Protein AF-A0A7Y3IUH2-F1 (afdb_monomer)

Radius of gyration: 17.89 Å; Cα contacts (8 Å, |Δi|>4): 57; chains: 1; bounding box: 50×30×58 Å

Secondary structure (DSSP, 8-state):
--------GGGSS--EETTEEHHHHHHHHHHHHHHHTT-HHHHHHHHHHHHHHHHHHHTTT--SHHHHHHHHHS-GGGTS-----TTS------

Structure (mmCIF, N/CA/C/O backbone):
data_AF-A0A7Y3IUH2-F1
#
_entry.id   AF-A0A7Y3IUH2-F1
#
loop_
_atom_site.group_PDB
_atom_site.id
_atom_site.type_symbol
_atom_site.label_atom_id
_atom_site.label_alt_id
_atom_site.label_comp_id
_atom_site.label_asym_id
_atom_site.label_entity_id
_atom_site.label_seq_id
_atom_site.pdbx_PDB_ins_code
_atom_site.Cartn_x
_atom_site.Cartn_y
_atom_site.Cartn_z
_atom_site.occupancy
_atom_site.B_iso_or_equiv
_atom_site.auth_seq_id
_atom_site.auth_comp_id
_atom_site.auth_asym_id
_atom_site.auth_atom_id
_atom_site.pdbx_PDB_model_num
ATOM 1 N N . MET A 1 1 ? -37.614 -8.135 10.793 1.00 40.09 1 MET A N 1
ATOM 2 C CA . MET A 1 1 ? -36.253 -8.669 10.610 1.00 40.09 1 MET A CA 1
ATOM 3 C C . MET A 1 1 ? -35.290 -7.573 11.040 1.00 40.09 1 MET A C 1
ATOM 5 O O . MET A 1 1 ? -34.903 -6.758 10.218 1.00 40.09 1 MET A O 1
ATOM 9 N N . ASP A 1 2 ? -35.008 -7.470 12.342 1.00 36.59 2 ASP A N 1
ATOM 10 C CA . ASP A 1 2 ? -33.976 -6.557 12.856 1.00 36.59 2 ASP A CA 1
ATOM 11 C C . ASP A 1 2 ? -32.606 -7.167 12.554 1.00 36.59 2 ASP A C 1
ATOM 13 O O . ASP A 1 2 ? -31.968 -7.803 13.400 1.00 36.59 2 ASP A O 1
ATOM 17 N N . GLU A 1 3 ? -32.169 -7.028 11.306 1.00 46.22 3 GLU A N 1
ATOM 18 C CA . GLU A 1 3 ? -30.801 -7.337 10.916 1.00 46.22 3 GLU A CA 1
ATOM 19 C C . GLU A 1 3 ? -29.901 -6.251 11.499 1.00 46.22 3 GLU A C 1
ATOM 21 O O . GLU A 1 3 ? -29.587 -5.243 10.869 1.00 46.22 3 GLU A O 1
ATOM 26 N N . ARG A 1 4 ? -29.513 -6.439 12.764 1.00 50.03 4 ARG A N 1
ATOM 27 C CA . ARG A 1 4 ? -28.449 -5.671 13.411 1.00 50.03 4 ARG A CA 1
ATOM 28 C C . ARG A 1 4 ? -27.144 -5.942 12.660 1.00 50.03 4 ARG A C 1
ATOM 30 O O . ARG A 1 4 ? -26.346 -6.778 13.080 1.00 50.03 4 ARG A O 1
ATOM 37 N N . PHE A 1 5 ? -26.939 -5.242 11.545 1.00 55.44 5 PHE A N 1
ATOM 38 C CA . PHE A 1 5 ? -25.687 -5.220 10.798 1.00 55.44 5 PHE A CA 1
ATOM 39 C C . PHE A 1 5 ? -24.608 -4.625 11.703 1.00 55.44 5 PHE A C 1
ATOM 41 O O . PHE A 1 5 ? -24.431 -3.412 11.822 1.00 55.44 5 PHE A O 1
ATOM 48 N N . ARG A 1 6 ? -23.910 -5.503 12.423 1.00 59.56 6 ARG A N 1
ATOM 49 C CA . ARG A 1 6 ? -22.801 -5.132 13.294 1.00 59.56 6 ARG A CA 1
ATOM 50 C C . ARG A 1 6 ? -21.584 -4.892 12.409 1.00 59.56 6 ARG A C 1
ATOM 52 O O . ARG A 1 6 ? -20.816 -5.814 12.157 1.00 59.56 6 ARG A O 1
ATOM 59 N N . ILE A 1 7 ? -21.430 -3.660 11.926 1.00 62.53 7 ILE A N 1
ATOM 60 C CA . ILE A 1 7 ? -20.236 -3.253 11.180 1.00 62.53 7 ILE A CA 1
ATOM 61 C C . ILE A 1 7 ? -19.018 -3.460 12.102 1.00 62.53 7 ILE A C 1
ATOM 63 O O . ILE A 1 7 ? -18.987 -2.905 13.210 1.00 62.53 7 ILE A O 1
ATOM 67 N N . PRO A 1 8 ? -18.038 -4.296 11.715 1.00 60.31 8 PRO A N 1
ATOM 68 C CA . PRO A 1 8 ? -16.886 -4.584 12.555 1.00 60.31 8 PRO A CA 1
ATOM 69 C C . PRO A 1 8 ? -16.027 -3.323 12.718 1.00 60.31 8 PRO A C 1
ATOM 71 O O . PRO A 1 8 ? -15.578 -2.730 11.744 1.00 60.31 8 PRO A O 1
ATOM 74 N N . ARG A 1 9 ? -15.752 -2.921 13.968 1.00 58.25 9 ARG A N 1
ATOM 75 C CA . ARG A 1 9 ? -14.918 -1.738 14.292 1.00 58.25 9 ARG A CA 1
ATOM 76 C C . ARG A 1 9 ? -13.464 -1.856 13.816 1.00 58.25 9 ARG A C 1
ATOM 78 O O . ARG A 1 9 ? -12.737 -0.871 13.814 1.00 58.25 9 ARG A O 1
ATOM 85 N N . THR A 1 10 ? -13.034 -3.056 13.435 1.00 61.16 10 THR A N 1
ATOM 86 C CA . THR A 1 10 ? -11.734 -3.324 12.811 1.00 61.16 10 THR A CA 1
ATOM 87 C C . THR A 1 10 ? -11.651 -2.819 11.369 1.00 61.16 10 THR A C 1
ATOM 89 O O . THR A 1 10 ? -10.545 -2.724 10.853 1.00 61.16 10 THR A O 1
ATOM 92 N N . LEU A 1 11 ? -12.776 -2.445 10.745 1.00 58.88 11 LEU A N 1
ATOM 93 C CA . LEU A 1 11 ? -12.816 -1.842 9.408 1.00 58.88 11 LEU A CA 1
ATOM 94 C C . LEU A 1 11 ? -12.157 -0.451 9.370 1.00 58.88 11 LEU A C 1
ATOM 96 O O . LEU A 1 11 ? -11.470 -0.118 8.409 1.00 58.88 11 LEU A O 1
ATOM 100 N N . ASP A 1 12 ? -12.330 0.335 10.435 1.00 58.12 12 ASP A N 1
ATOM 101 C CA . ASP A 1 12 ? -11.744 1.677 10.564 1.00 58.12 12 ASP A CA 1
ATOM 102 C C . ASP A 1 12 ? -10.314 1.646 11.128 1.00 58.12 12 ASP A C 1
ATOM 104 O O . ASP A 1 12 ? -9.604 2.657 11.123 1.00 58.12 12 ASP A O 1
ATOM 108 N N . ALA A 1 13 ? -9.877 0.490 11.637 1.00 59.44 13 ALA A N 1
ATOM 109 C CA . ALA A 1 13 ? -8.531 0.314 12.155 1.00 59.44 13 ALA A CA 1
ATOM 110 C C . ALA A 1 13 ? -7.565 0.084 10.979 1.00 59.44 13 ALA A C 1
ATOM 112 O O . ALA A 1 13 ? -7.751 -0.864 10.215 1.00 59.44 13 ALA A O 1
ATOM 113 N N . PRO A 1 14 ? -6.516 0.911 10.812 1.00 60.69 14 PRO A N 1
ATOM 114 C CA . PRO A 1 14 ? -5.546 0.699 9.748 1.00 60.69 14 PRO A CA 1
ATOM 115 C C . PRO A 1 14 ? -4.819 -0.627 9.989 1.00 60.69 14 PRO A C 1
ATOM 117 O O . PRO A 1 14 ? -4.032 -0.754 10.927 1.00 60.69 14 PRO A O 1
ATOM 120 N N . TYR A 1 15 ? -5.094 -1.625 9.148 1.00 65.19 15 TYR A N 1
ATOM 121 C CA . TYR A 1 15 ? -4.377 -2.893 9.193 1.00 65.19 15 TYR A CA 1
ATOM 122 C C . TYR A 1 15 ? -2.924 -2.640 8.781 1.00 65.19 15 TYR A C 1
ATOM 124 O O . TYR A 1 15 ? -2.653 -2.178 7.670 1.00 65.19 15 TYR A O 1
ATOM 132 N N . LEU A 1 16 ? -1.990 -2.880 9.698 1.00 66.94 16 LEU A N 1
ATOM 133 C CA . LEU A 1 16 ? -0.562 -2.715 9.458 1.00 66.94 16 LEU A CA 1
ATOM 134 C C . LEU A 1 16 ? -0.010 -4.026 8.889 1.00 66.94 16 LEU A C 1
ATOM 136 O O . LEU A 1 16 ? -0.030 -5.053 9.564 1.00 66.94 16 LEU A O 1
ATOM 140 N N . PHE A 1 17 ? 0.505 -3.993 7.665 1.00 62.50 17 PHE A N 1
ATOM 141 C CA . PHE A 1 17 ? 1.240 -5.099 7.063 1.00 62.50 17 PHE A CA 1
ATOM 142 C C . PHE A 1 17 ? 2.729 -4.746 7.056 1.00 62.50 17 PHE A C 1
ATOM 144 O O . PHE A 1 17 ? 3.136 -3.804 6.379 1.00 62.50 17 PHE A O 1
ATOM 151 N N . LEU A 1 18 ? 3.544 -5.466 7.836 1.00 59.66 18 LEU A N 1
ATOM 152 C CA . LEU A 1 18 ? 4.995 -5.227 7.944 1.00 59.66 18 LEU A CA 1
ATOM 153 C C . LEU A 1 18 ? 5.350 -3.745 8.201 1.00 59.66 18 LEU A C 1
ATOM 155 O O . LEU A 1 18 ? 6.172 -3.164 7.501 1.00 59.66 18 LEU A O 1
ATOM 159 N N . PHE A 1 19 ? 4.719 -3.122 9.202 1.00 69.38 19 PHE A N 1
ATOM 160 C CA . PHE A 1 19 ? 4.935 -1.717 9.605 1.00 69.38 19 PHE A CA 1
ATOM 161 C C . PHE A 1 19 ? 4.409 -0.636 8.648 1.00 69.38 19 PHE A C 1
ATOM 163 O O . PHE A 1 19 ? 4.446 0.545 8.993 1.00 69.38 19 PHE A O 1
ATOM 170 N N . VAL A 1 20 ? 3.857 -1.015 7.495 1.00 67.62 20 VAL A N 1
ATOM 171 C CA . VAL A 1 20 ? 3.207 -0.100 6.550 1.00 67.62 20 VAL A CA 1
ATOM 172 C C . VAL A 1 20 ? 1.704 -0.356 6.567 1.00 67.62 20 VAL A C 1
ATOM 174 O O . VAL A 1 20 ? 1.251 -1.485 6.730 1.00 67.62 20 VAL A O 1
ATOM 177 N N . GLU A 1 21 ? 0.891 0.685 6.414 1.00 75.25 21 GLU A N 1
ATOM 178 C CA . GLU A 1 21 ? -0.549 0.494 6.233 1.00 75.25 21 GLU A CA 1
ATOM 179 C C . GLU A 1 21 ? -0.796 -0.391 5.000 1.00 75.25 21 GLU A C 1
ATOM 181 O O . GLU A 1 21 ? -0.326 -0.078 3.904 1.00 75.25 21 GLU A O 1
ATOM 186 N N . ALA A 1 22 ? -1.542 -1.484 5.165 1.00 76.44 22 ALA A N 1
ATOM 187 C CA . ALA A 1 22 ? -1.790 -2.468 4.109 1.00 76.44 22 ALA A CA 1
ATOM 188 C C . ALA A 1 22 ? -2.431 -1.845 2.858 1.00 76.44 22 ALA A C 1
ATOM 190 O O . ALA A 1 22 ? -2.160 -2.253 1.737 1.00 76.44 22 ALA A O 1
ATOM 191 N N . ASP A 1 23 ? -3.218 -0.795 3.065 1.00 76.81 23 ASP A N 1
ATOM 192 C CA . ASP A 1 23 ? -3.806 0.067 2.043 1.00 76.81 23 ASP A CA 1
ATOM 193 C C . ASP A 1 23 ? -2.728 0.713 1.143 1.00 76.81 23 ASP A C 1
ATOM 195 O O . ASP A 1 23 ? -2.735 0.584 -0.079 1.00 76.81 23 ASP A O 1
ATOM 199 N N . THR A 1 24 ? -1.707 1.306 1.760 1.00 80.69 24 THR A N 1
ATOM 200 C CA . THR A 1 24 ? -0.564 1.920 1.073 1.00 80.69 24 THR A CA 1
ATOM 201 C C . THR A 1 24 ? 0.296 0.872 0.358 1.00 80.69 24 THR A C 1
ATOM 203 O O . THR A 1 24 ? 0.751 1.102 -0.764 1.00 80.69 24 THR A O 1
ATOM 206 N N . ALA A 1 25 ? 0.490 -0.297 0.977 1.00 83.25 25 ALA A N 1
ATOM 207 C CA . ALA A 1 25 ? 1.218 -1.412 0.372 1.00 83.25 25 ALA A CA 1
ATOM 208 C C . ALA A 1 25 ? 0.480 -1.994 -0.848 1.00 83.25 25 ALA A C 1
ATOM 210 O O . ALA A 1 25 ? 1.112 -2.294 -1.860 1.00 83.25 25 ALA A O 1
ATOM 211 N N . ALA A 1 26 ? -0.851 -2.100 -0.787 1.00 83.50 26 ALA A N 1
ATOM 212 C CA . ALA A 1 26 ? -1.678 -2.569 -1.895 1.00 83.50 26 ALA A CA 1
ATOM 213 C C . ALA A 1 26 ? -1.602 -1.621 -3.101 1.00 83.50 26 ALA A C 1
ATOM 215 O O . ALA A 1 26 ? -1.433 -2.084 -4.229 1.00 83.50 26 ALA A O 1
ATOM 216 N N . VAL A 1 27 ? -1.644 -0.303 -2.869 1.00 86.38 27 VAL A N 1
ATOM 217 C CA . VAL A 1 27 ? -1.452 0.701 -3.931 1.00 86.38 27 VAL A CA 1
ATOM 218 C C . VAL A 1 27 ? -0.066 0.568 -4.561 1.00 86.38 27 VAL A C 1
ATOM 220 O O . VAL A 1 27 ? 0.044 0.542 -5.787 1.00 86.38 27 VAL A O 1
ATOM 223 N N . PHE A 1 28 ? 0.987 0.436 -3.744 1.00 88.38 28 PHE A N 1
ATOM 224 C CA . PHE A 1 28 ? 2.346 0.239 -4.254 1.00 88.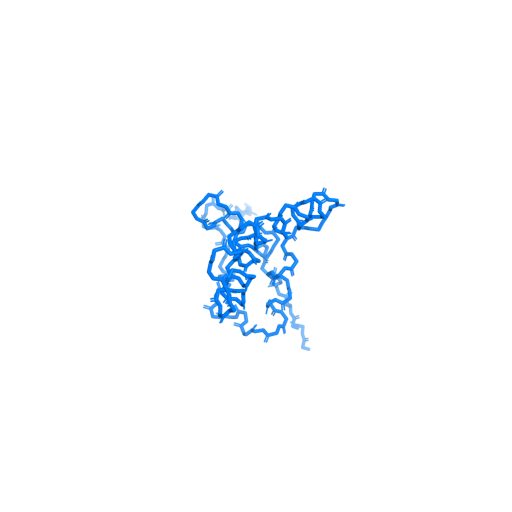38 28 PHE A CA 1
ATOM 225 C C . PHE A 1 28 ? 2.441 -1.010 -5.133 1.00 88.38 28 PHE A C 1
ATOM 227 O O . PHE A 1 28 ? 2.901 -0.927 -6.268 1.00 88.38 28 PHE A O 1
ATOM 234 N N . MET A 1 29 ? 1.977 -2.154 -4.622 1.00 88.25 29 MET A N 1
ATOM 235 C CA . MET A 1 29 ? 2.043 -3.440 -5.316 1.00 88.25 29 MET A CA 1
ATOM 236 C C . MET A 1 29 ? 1.222 -3.436 -6.604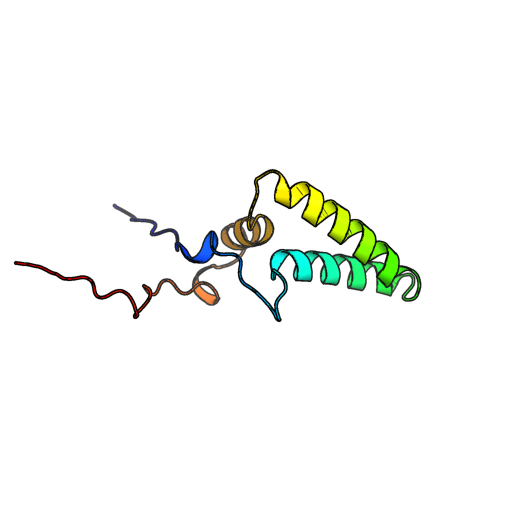 1.00 88.25 29 MET A C 1
ATOM 238 O O . MET A 1 29 ? 1.712 -3.902 -7.628 1.00 88.25 29 MET A O 1
ATOM 242 N N . GLY A 1 30 ? 0.012 -2.872 -6.583 1.00 88.19 30 GLY A N 1
ATOM 243 C CA . GLY A 1 30 ? -0.838 -2.779 -7.770 1.00 88.19 30 GLY A CA 1
ATOM 244 C C . GLY A 1 30 ? -0.171 -1.981 -8.889 1.00 88.19 30 GLY A C 1
ATOM 245 O O . GLY A 1 30 ? -0.074 -2.457 -10.019 1.00 88.19 30 GLY A O 1
ATOM 246 N N . VAL A 1 31 ? 0.366 -0.804 -8.562 1.00 88.06 31 VAL A N 1
ATOM 247 C CA . VAL A 1 31 ? 1.071 0.045 -9.534 1.00 88.06 31 VAL A CA 1
ATOM 248 C C . VAL A 1 31 ? 2.374 -0.605 -9.998 1.00 88.06 31 VAL A C 1
ATOM 250 O O . VAL A 1 31 ? 2.673 -0.595 -11.193 1.00 88.06 31 VAL A O 1
ATOM 253 N N . PHE A 1 32 ? 3.139 -1.188 -9.074 1.00 90.12 32 PHE A N 1
ATOM 254 C CA . PHE A 1 32 ? 4.402 -1.848 -9.381 1.00 90.12 32 PHE A CA 1
ATOM 255 C C . PHE A 1 32 ? 4.201 -3.021 -10.338 1.00 90.12 32 PHE A C 1
ATOM 257 O O . PHE A 1 32 ? 4.868 -3.059 -11.365 1.00 90.12 32 PHE A O 1
ATOM 264 N N . ILE A 1 33 ? 3.269 -3.935 -10.049 1.00 90.50 33 ILE A N 1
ATOM 265 C CA . ILE A 1 33 ? 2.985 -5.097 -10.904 1.00 90.50 33 ILE A CA 1
ATOM 266 C C . ILE A 1 33 ? 2.518 -4.625 -12.281 1.00 90.50 33 ILE A C 1
ATOM 268 O O . ILE A 1 33 ? 3.052 -5.068 -13.294 1.00 90.50 33 ILE A O 1
ATOM 272 N N . MET A 1 34 ? 1.575 -3.681 -12.325 1.00 89.88 34 MET A N 1
ATOM 273 C CA . MET A 1 34 ? 1.004 -3.186 -13.577 1.00 89.88 34 MET A CA 1
ATOM 274 C C . MET A 1 34 ? 2.052 -2.504 -14.469 1.00 89.88 34 MET A C 1
ATOM 276 O O . MET A 1 34 ? 2.022 -2.686 -15.682 1.00 89.88 34 MET A O 1
ATOM 280 N N . MET A 1 35 ? 3.009 -1.771 -13.889 1.00 88.50 35 MET A N 1
ATOM 281 C CA . MET A 1 35 ? 4.111 -1.155 -14.641 1.00 88.50 35 MET A CA 1
ATOM 282 C C . MET A 1 35 ? 5.278 -2.102 -14.919 1.00 88.50 35 MET A C 1
ATOM 284 O O . MET A 1 35 ? 5.928 -1.962 -15.953 1.00 88.50 35 MET A O 1
ATOM 288 N N . ALA A 1 36 ? 5.543 -3.077 -14.050 1.00 89.50 36 ALA A N 1
ATOM 289 C CA . ALA A 1 36 ? 6.598 -4.069 -14.249 1.00 89.50 36 ALA A CA 1
ATOM 290 C C . ALA A 1 36 ? 6.356 -4.921 -15.505 1.00 89.50 36 ALA A C 1
ATOM 292 O O . ALA A 1 36 ? 7.321 -5.353 -16.128 1.00 89.50 36 ALA A O 1
ATOM 293 N N . LEU A 1 37 ? 5.091 -5.090 -15.914 1.00 90.38 37 LEU A N 1
ATOM 294 C CA . LEU A 1 37 ? 4.724 -5.727 -17.184 1.00 90.38 37 LEU A CA 1
ATOM 295 C C . LEU A 1 37 ? 5.238 -4.966 -18.419 1.00 90.38 37 LEU A C 1
ATOM 297 O O . LEU A 1 37 ? 5.442 -5.580 -19.461 1.00 90.38 37 LEU A O 1
ATOM 301 N N . PHE A 1 38 ? 5.459 -3.652 -18.311 1.00 89.56 38 PHE A N 1
ATOM 302 C CA . PHE A 1 38 ? 5.964 -2.816 -19.404 1.00 89.56 38 PHE A CA 1
ATOM 303 C C . PHE A 1 38 ? 7.456 -2.512 -19.252 1.00 89.56 38 PHE A C 1
ATOM 305 O O . PHE A 1 38 ? 8.219 -2.649 -20.206 1.00 89.56 38 PHE A O 1
ATOM 312 N N . ASN A 1 39 ? 7.883 -2.068 -18.064 1.00 88.38 39 ASN A N 1
ATOM 313 C CA . ASN A 1 39 ? 9.275 -1.741 -17.776 1.00 88.38 39 ASN A CA 1
ATOM 314 C C . ASN A 1 39 ? 9.567 -1.802 -16.267 1.00 88.38 39 ASN A C 1
ATOM 316 O O . ASN A 1 39 ? 9.146 -0.939 -15.493 1.00 88.38 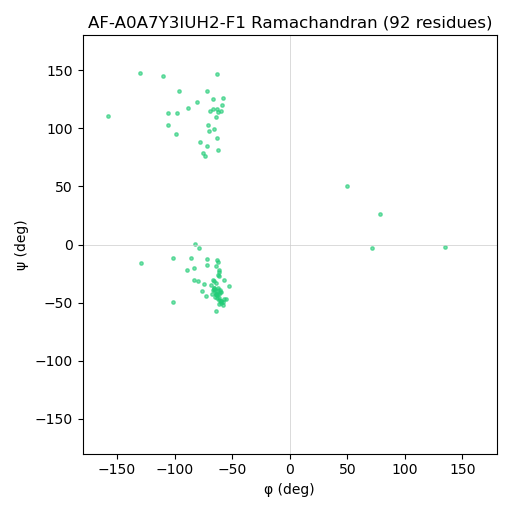39 ASN A O 1
ATOM 320 N N . VAL A 1 40 ? 10.355 -2.799 -15.861 1.00 87.81 40 VAL A N 1
ATOM 321 C CA . VAL A 1 40 ? 10.724 -3.040 -14.455 1.00 87.81 40 VAL A CA 1
ATOM 322 C C . VAL A 1 40 ? 11.603 -1.926 -13.870 1.00 87.81 40 VAL A C 1
ATOM 324 O O . VAL A 1 40 ? 11.517 -1.637 -12.680 1.00 87.81 40 VAL A O 1
ATOM 327 N N . PHE A 1 41 ? 12.429 -1.256 -14.676 1.00 88.31 41 PHE A N 1
ATOM 328 C CA . PHE A 1 41 ? 13.307 -0.193 -14.173 1.00 88.31 41 PHE A CA 1
ATOM 329 C C . PHE A 1 41 ? 12.536 1.095 -13.867 1.00 88.31 41 PHE A C 1
ATOM 331 O O . PHE A 1 41 ? 12.865 1.799 -12.912 1.00 88.31 41 PHE A O 1
ATOM 338 N N . LEU A 1 42 ? 11.486 1.392 -14.641 1.00 87.69 42 LEU A N 1
ATOM 339 C CA . LEU A 1 42 ? 10.613 2.541 -14.383 1.00 87.69 42 LEU A CA 1
ATOM 340 C C . LEU A 1 42 ? 9.525 2.259 -13.341 1.00 87.69 42 LEU A C 1
ATOM 342 O O . LEU A 1 42 ? 8.983 3.206 -12.771 1.00 87.69 42 LEU A O 1
ATOM 346 N N . SE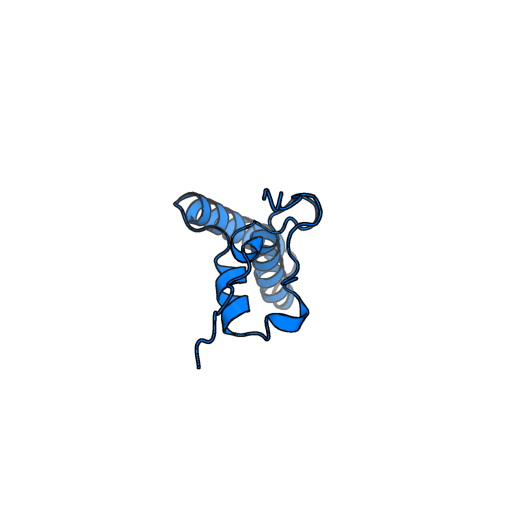R A 1 43 ? 9.192 0.995 -13.072 1.00 87.38 43 SER A N 1
ATOM 347 C CA . SER A 1 43 ? 8.063 0.658 -12.199 1.00 87.38 43 SER A CA 1
ATOM 348 C C . SER A 1 43 ? 8.272 1.122 -10.754 1.00 87.38 43 SER A C 1
ATOM 350 O O . SER A 1 43 ? 7.346 1.653 -10.145 1.00 87.38 43 SER A O 1
ATOM 352 N N . ILE A 1 44 ? 9.491 1.002 -10.221 1.00 88.31 44 ILE A N 1
ATOM 353 C CA . ILE A 1 44 ? 9.836 1.391 -8.844 1.00 88.31 44 ILE A CA 1
ATOM 354 C C . ILE A 1 44 ? 9.671 2.905 -8.604 1.00 88.31 44 ILE A C 1
ATOM 356 O O . ILE A 1 44 ? 8.913 3.272 -7.699 1.00 88.31 44 ILE A O 1
ATOM 360 N N . PRO A 1 45 ? 10.327 3.812 -9.364 1.00 91.50 45 PRO A N 1
ATOM 361 C CA . PRO A 1 45 ? 10.201 5.250 -9.117 1.00 91.50 45 PRO A CA 1
ATOM 362 C C . PRO A 1 45 ? 8.771 5.761 -9.338 1.00 91.50 45 PRO A C 1
ATOM 364 O O . PRO A 1 45 ? 8.317 6.649 -8.613 1.00 91.50 45 PRO A O 1
ATOM 367 N N . LEU A 1 46 ? 8.036 5.178 -10.289 1.00 88.94 46 LEU A N 1
ATOM 368 C CA . LEU A 1 46 ? 6.658 5.571 -10.576 1.00 88.94 46 LEU A CA 1
ATOM 369 C C . LEU A 1 46 ? 5.685 5.103 -9.483 1.00 88.94 46 LEU A C 1
ATOM 371 O O . LEU A 1 46 ? 4.861 5.892 -9.014 1.00 88.94 46 LEU A O 1
ATOM 375 N N . ALA A 1 47 ? 5.823 3.856 -9.019 1.00 88.88 47 ALA A N 1
ATOM 376 C CA . ALA A 1 47 ? 5.051 3.333 -7.893 1.00 88.88 47 ALA A CA 1
ATOM 377 C C . ALA A 1 47 ? 5.301 4.150 -6.620 1.00 88.88 47 ALA A C 1
ATOM 379 O O . ALA A 1 47 ? 4.358 4.497 -5.906 1.00 88.88 47 ALA A O 1
ATOM 380 N N . TRP A 1 48 ? 6.552 4.543 -6.374 1.00 88.69 48 TRP A N 1
ATOM 381 C CA . TRP A 1 48 ? 6.895 5.403 -5.245 1.00 88.69 48 TRP A CA 1
ATOM 382 C C . TRP A 1 48 ? 6.248 6.794 -5.339 1.00 88.69 48 TRP A C 1
ATOM 384 O O . TRP A 1 48 ? 5.695 7.280 -4.347 1.00 88.69 48 TRP A O 1
ATOM 394 N N . LEU A 1 49 ? 6.255 7.421 -6.523 1.00 91.56 49 LEU A N 1
ATOM 395 C CA . LEU A 1 49 ? 5.604 8.716 -6.753 1.00 91.56 49 LEU A CA 1
ATOM 396 C C . LEU A 1 49 ? 4.097 8.645 -6.465 1.00 91.56 49 LEU A C 1
ATOM 398 O O . LEU A 1 49 ? 3.564 9.487 -5.736 1.00 91.56 49 LEU A O 1
ATOM 402 N N . ILE A 1 50 ? 3.422 7.627 -7.005 1.00 88.81 50 ILE A N 1
ATOM 403 C CA . ILE A 1 50 ? 1.974 7.438 -6.847 1.00 88.81 50 ILE A CA 1
ATOM 404 C C . ILE A 1 50 ? 1.615 7.192 -5.382 1.00 88.81 50 ILE A C 1
ATOM 406 O O . ILE A 1 50 ? 0.686 7.812 -4.865 1.00 88.81 50 ILE A O 1
ATOM 410 N N . VAL A 1 51 ? 2.392 6.374 -4.672 1.00 88.94 51 VAL A N 1
ATOM 411 C CA . VAL A 1 51 ? 2.196 6.152 -3.234 1.00 88.94 51 VAL A CA 1
ATOM 412 C C . VAL A 1 51 ? 2.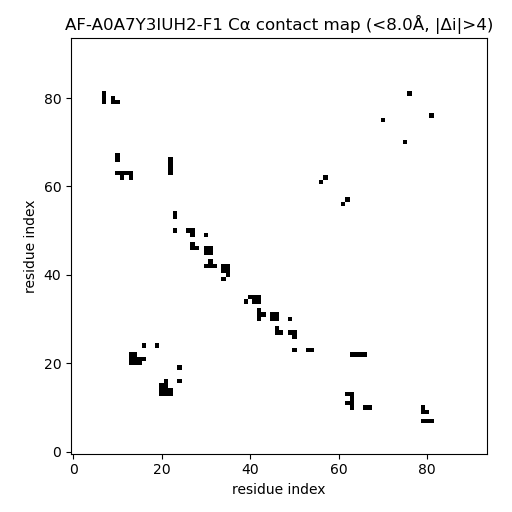379 7.436 -2.431 1.00 88.94 51 VAL A C 1
ATOM 414 O O . VAL A 1 51 ? 1.598 7.709 -1.520 1.00 88.94 51 VAL A O 1
ATOM 417 N N . ARG A 1 52 ? 3.355 8.280 -2.777 1.00 87.00 52 ARG A N 1
ATOM 418 C CA . ARG A 1 52 ? 3.536 9.578 -2.110 1.00 87.00 52 ARG A CA 1
ATOM 419 C C . ARG A 1 52 ? 2.328 10.494 -2.289 1.00 87.00 52 ARG A C 1
ATOM 421 O O . ARG A 1 52 ? 1.909 11.147 -1.330 1.00 87.00 52 ARG A O 1
ATOM 428 N N . LEU A 1 53 ? 1.771 10.541 -3.499 1.00 85.75 53 LEU A N 1
ATOM 429 C CA . LEU A 1 53 ? 0.545 11.290 -3.788 1.00 85.75 53 LEU A CA 1
ATOM 430 C C . LEU A 1 53 ? -0.642 10.714 -3.012 1.00 85.75 53 LEU A C 1
ATOM 432 O O . LEU A 1 53 ? -1.398 11.474 -2.405 1.00 85.75 53 LEU A O 1
ATOM 436 N N . TYR A 1 54 ? -0.751 9.387 -2.956 1.00 83.81 54 TYR A N 1
ATOM 437 C CA . TYR A 1 54 ? -1.782 8.690 -2.197 1.00 83.81 54 TYR A CA 1
ATOM 438 C C . TYR A 1 54 ? -1.721 9.025 -0.702 1.00 83.81 54 TYR A C 1
ATOM 440 O O . TYR A 1 54 ? -2.718 9.467 -0.139 1.00 83.81 54 TYR A O 1
ATOM 448 N N . ILE A 1 55 ? -0.546 8.931 -0.071 1.00 82.81 55 ILE A N 1
ATOM 449 C CA . ILE A 1 55 ? -0.351 9.278 1.348 1.00 82.81 55 ILE A CA 1
ATOM 450 C C . ILE A 1 55 ? -0.700 10.751 1.607 1.00 82.81 55 ILE A C 1
ATOM 452 O O . ILE A 1 55 ? -1.350 11.074 2.604 1.00 82.81 55 ILE A O 1
ATOM 456 N N . ARG A 1 56 ? -0.316 11.655 0.694 1.00 82.19 56 ARG A N 1
ATOM 457 C CA . ARG A 1 56 ? -0.637 13.088 0.791 1.00 82.19 56 ARG A CA 1
ATOM 458 C C . ARG A 1 56 ? -2.138 13.370 0.671 1.00 82.19 56 ARG A C 1
ATOM 460 O O . ARG A 1 56 ? -2.620 14.327 1.272 1.00 82.19 56 ARG A O 1
ATOM 467 N N . HIS A 1 57 ? -2.872 12.565 -0.094 1.00 77.38 57 HIS A N 1
ATOM 468 C CA . HIS A 1 57 ? -4.332 12.629 -0.149 1.00 77.38 57 HIS A CA 1
ATOM 469 C C . HIS A 1 57 ? -4.979 11.993 1.085 1.00 77.38 57 HIS A C 1
ATOM 471 O O . HIS A 1 57 ? -5.918 12.557 1.645 1.00 77.38 57 HIS A O 1
ATOM 477 N N . LYS A 1 58 ? -4.439 10.867 1.553 1.00 72.31 58 LYS A N 1
ATOM 478 C CA . LYS A 1 58 ? -4.911 10.136 2.731 1.00 72.31 58 LYS A CA 1
ATOM 479 C C . LYS A 1 58 ? -4.842 10.981 4.004 1.00 72.31 58 LYS A C 1
ATOM 481 O O . LYS A 1 58 ? -5.780 10.974 4.802 1.00 72.31 58 LYS A O 1
ATOM 486 N N . SER A 1 59 ? -3.783 11.779 4.165 1.00 71.12 59 SER A N 1
ATOM 487 C CA . SER A 1 59 ? -3.609 12.668 5.324 1.00 71.12 59 SER A CA 1
ATOM 488 C C . SER A 1 59 ? -4.692 13.747 5.461 1.00 71.12 59 SER A C 1
ATOM 490 O O . SER A 1 59 ? -4.840 14.312 6.542 1.00 71.12 59 SER A O 1
ATOM 492 N N . ARG A 1 60 ? -5.486 14.006 4.411 1.00 71.56 60 ARG A N 1
ATOM 493 C CA . ARG A 1 60 ? -6.589 14.982 4.422 1.00 71.56 60 ARG A CA 1
ATOM 494 C C . ARG A 1 60 ? -7.902 14.462 5.016 1.00 71.56 60 ARG A C 1
ATOM 496 O O . ARG A 1 60 ? -8.854 15.229 5.080 1.00 71.56 60 ARG A O 1
ATOM 503 N N . GLY A 1 61 ? -7.961 13.211 5.483 1.00 60.25 61 GLY A N 1
ATOM 504 C CA . GLY A 1 61 ? -9.056 12.761 6.356 1.00 60.25 61 GLY A CA 1
ATOM 505 C C . GLY A 1 61 ? -9.675 11.407 6.031 1.00 60.25 61 GLY A C 1
ATOM 506 O O . GLY A 1 61 ? -10.535 10.960 6.781 1.00 60.25 61 GLY A O 1
ATOM 507 N N . THR A 1 62 ? -9.237 10.718 4.975 1.00 58.59 62 THR A N 1
ATOM 508 C CA . THR A 1 62 ? -9.829 9.420 4.612 1.00 58.59 62 THR A CA 1
ATOM 509 C C . THR A 1 62 ? -8.877 8.295 4.994 1.00 58.59 62 THR A C 1
ATOM 511 O O . THR A 1 62 ? -7.873 8.081 4.323 1.00 58.59 62 THR A O 1
ATOM 514 N N . ARG A 1 63 ? -9.148 7.582 6.092 1.00 63.09 63 ARG A N 1
ATOM 515 C CA . ARG A 1 63 ? -8.379 6.391 6.497 1.00 63.09 63 ARG A CA 1
ATOM 516 C C . ARG A 1 63 ? -9.094 5.130 6.001 1.00 63.09 63 ARG A C 1
ATOM 518 O O . ARG A 1 63 ? -10.292 5.005 6.198 1.00 63.09 63 ARG A O 1
ATOM 525 N N . GLY A 1 64 ? -8.361 4.206 5.369 1.00 65.19 64 GLY A N 1
ATOM 526 C CA . GLY A 1 64 ? -8.864 2.863 5.042 1.00 65.19 64 GLY A CA 1
ATOM 527 C C . GLY A 1 64 ? -9.783 2.767 3.819 1.00 65.19 64 GLY A C 1
ATOM 528 O O . GLY A 1 64 ? -10.594 1.849 3.751 1.00 65.19 64 GLY A O 1
ATOM 529 N N . LEU A 1 65 ? -9.659 3.678 2.847 1.00 68.25 65 LEU A N 1
ATOM 530 C CA . LEU A 1 65 ? -10.553 3.773 1.681 1.00 68.25 65 LEU A CA 1
ATOM 531 C C . LEU A 1 65 ? -10.634 2.458 0.888 1.00 68.25 65 LEU A C 1
ATOM 533 O O . LEU A 1 65 ? -11.727 1.975 0.605 1.00 68.25 65 LEU A O 1
ATOM 537 N N . LEU A 1 66 ? -9.488 1.834 0.592 1.00 69.19 66 LEU A N 1
ATOM 538 C CA . LEU A 1 66 ? -9.448 0.560 -0.136 1.00 69.19 66 LEU A CA 1
ATOM 539 C C . LEU A 1 66 ? -10.060 -0.603 0.648 1.00 69.19 66 LEU A C 1
ATOM 541 O O . LEU A 1 66 ? -10.735 -1.434 0.053 1.00 69.19 66 LEU A O 1
ATOM 545 N N . PHE A 1 67 ? -9.876 -0.656 1.968 1.00 68.00 67 PHE A N 1
ATOM 546 C CA . PHE A 1 67 ? -10.507 -1.686 2.802 1.00 68.00 67 PHE A CA 1
ATOM 547 C C . PHE A 1 67 ? -12.020 -1.504 2.880 1.00 68.00 67 PHE A C 1
ATOM 549 O O . PHE A 1 67 ? -12.753 -2.490 2.876 1.00 68.00 67 PHE A O 1
ATOM 556 N N . HIS A 1 68 ? -12.487 -0.256 2.886 1.00 70.06 68 HIS A N 1
ATOM 557 C CA . HIS A 1 68 ? -13.908 0.058 2.809 1.00 70.06 68 HIS A CA 1
ATOM 558 C C . HIS A 1 68 ? -14.505 -0.386 1.469 1.00 70.06 68 HIS A C 1
ATOM 560 O O . HIS A 1 68 ? -15.553 -1.022 1.449 1.00 70.06 68 HIS A O 1
ATOM 566 N N . VAL A 1 69 ? -13.824 -0.112 0.351 1.00 70.94 69 VAL A N 1
ATOM 567 C CA . VAL A 1 69 ? -14.260 -0.587 -0.972 1.00 70.94 69 VAL A CA 1
ATOM 568 C C . VAL A 1 69 ? -14.240 -2.115 -1.031 1.00 70.94 69 VAL A C 1
ATOM 570 O O . VAL A 1 69 ? -15.226 -2.714 -1.449 1.00 70.94 69 VAL A O 1
ATOM 573 N N . ALA A 1 70 ? -13.170 -2.758 -0.558 1.00 69.81 70 ALA A N 1
ATOM 574 C CA . ALA A 1 70 ? -13.087 -4.214 -0.509 1.00 69.81 70 ALA A CA 1
ATOM 575 C C . ALA A 1 70 ? -14.251 -4.808 0.300 1.00 69.81 70 ALA A C 1
ATOM 577 O O . ALA A 1 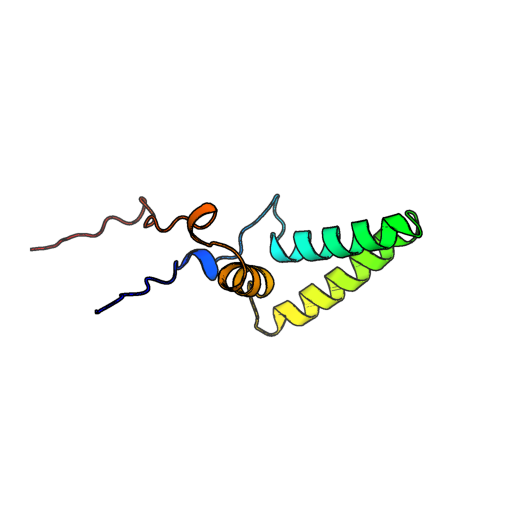70 ? -14.950 -5.675 -0.201 1.00 69.81 70 ALA A O 1
ATOM 578 N N . TYR A 1 71 ? -14.553 -4.269 1.483 1.00 67.06 71 TYR A N 1
ATOM 579 C CA . TYR A 1 71 ? -15.666 -4.733 2.320 1.00 67.06 71 TYR A CA 1
ATOM 580 C C . TYR A 1 71 ? -17.020 -4.797 1.599 1.00 67.06 71 TYR A C 1
ATOM 582 O O . TYR A 1 71 ? -17.804 -5.705 1.867 1.00 67.06 71 TYR A O 1
ATOM 590 N N . TRP A 1 72 ? -17.292 -3.857 0.692 1.00 72.50 72 TRP A N 1
ATOM 591 C CA . TRP A 1 72 ? -18.541 -3.829 -0.071 1.00 72.50 72 TRP A CA 1
ATOM 592 C C . TRP A 1 72 ? -18.558 -4.794 -1.257 1.00 72.50 72 TRP A C 1
ATOM 594 O O . TRP A 1 72 ? -19.622 -5.295 -1.614 1.00 72.50 72 TRP A O 1
ATOM 604 N N . TYR A 1 73 ? -17.404 -5.050 -1.875 1.00 71.31 73 TYR A N 1
ATOM 605 C CA . TYR A 1 73 ? -17.316 -5.833 -3.111 1.00 71.31 73 TYR A CA 1
ATOM 606 C C . TYR A 1 73 ? -16.866 -7.276 -2.905 1.00 71.31 73 TYR A C 1
ATOM 608 O O . TYR A 1 73 ? -16.959 -8.084 -3.831 1.00 71.31 73 TYR A O 1
ATOM 616 N N . THR A 1 74 ? -16.381 -7.624 -1.717 1.00 73.25 74 THR A N 1
ATOM 617 C CA . THR A 1 74 ? -15.862 -8.953 -1.434 1.00 73.25 74 THR A CA 1
ATOM 618 C C . THR A 1 74 ? -16.463 -9.532 -0.143 1.00 73.25 74 THR A C 1
ATOM 620 O O . THR A 1 74 ? -16.788 -8.780 0.776 1.00 73.25 74 THR A O 1
ATOM 623 N N . PRO A 1 75 ? -16.653 -10.868 -0.039 1.00 69.94 75 PRO A N 1
ATOM 624 C CA . PRO A 1 75 ? -17.357 -11.479 1.088 1.00 69.94 75 PRO A CA 1
ATOM 625 C C . PRO A 1 75 ? -16.576 -11.283 2.394 1.00 69.94 75 PRO A C 1
ATOM 627 O O . PRO A 1 75 ? -15.614 -11.991 2.695 1.00 69.94 75 PRO A O 1
ATOM 630 N N . SER A 1 76 ? -17.006 -10.285 3.170 1.00 61.53 76 SER A N 1
ATOM 631 C CA . SER A 1 76 ? -16.323 -9.792 4.367 1.00 61.53 76 SER A CA 1
ATOM 632 C C . SER A 1 76 ? -16.172 -10.832 5.476 1.00 61.53 76 SER A C 1
ATOM 634 O O . SER A 1 76 ? -15.229 -10.762 6.264 1.00 61.53 76 SER A O 1
ATOM 636 N N . SER A 1 77 ? -17.033 -11.846 5.479 1.00 62.81 77 SER A N 1
ATOM 637 C CA . SER A 1 77 ? -17.049 -12.965 6.419 1.00 62.81 77 SER A CA 1
ATOM 638 C C . SER A 1 77 ? -15.787 -13.838 6.410 1.00 62.81 77 SER A C 1
ATOM 640 O O . SER A 1 77 ? -15.531 -14.500 7.413 1.00 62.81 77 SER A O 1
ATOM 642 N N . TYR A 1 78 ? -14.988 -13.843 5.335 1.00 62.84 78 TYR A N 1
ATOM 643 C CA . TYR A 1 78 ? -13.799 -14.706 5.238 1.00 62.84 78 TYR A CA 1
ATOM 644 C C . TYR A 1 78 ? -12.505 -14.090 5.794 1.00 62.84 78 TYR A C 1
ATOM 646 O O . TYR A 1 78 ? -11.593 -14.832 6.148 1.00 62.84 78 TYR A O 1
ATOM 654 N N . TRP A 1 79 ? -12.402 -12.761 5.893 1.00 62.12 79 TRP A N 1
ATOM 655 C CA . TRP A 1 79 ? -11.168 -12.079 6.334 1.00 62.12 79 TRP A CA 1
ATOM 656 C C . TRP A 1 79 ? -11.358 -11.061 7.456 1.00 62.12 79 TRP A C 1
ATOM 658 O O . TRP A 1 79 ? -10.375 -10.670 8.086 1.00 62.12 79 TRP A O 1
ATOM 668 N N . LEU A 1 80 ? -12.587 -10.618 7.735 1.00 64.06 80 LEU A N 1
ATOM 669 C CA . LEU A 1 80 ? -12.855 -9.711 8.846 1.00 64.06 80 LEU A CA 1
ATOM 670 C C . LEU A 1 80 ? -13.352 -10.526 10.027 1.00 64.06 80 LEU A C 1
ATOM 672 O O . LEU A 1 80 ? -14.447 -11.084 10.016 1.00 64.06 80 LEU A O 1
ATOM 676 N N . SER A 1 81 ? -12.538 -10.558 11.078 1.00 59.38 81 SER A N 1
ATOM 677 C CA . SER A 1 81 ? -12.972 -11.092 12.360 1.00 59.38 81 SER A CA 1
ATOM 678 C C . SER A 1 81 ? -14.113 -10.229 12.905 1.00 59.38 81 SER A C 1
ATOM 680 O O . SER A 1 81 ? -13.931 -9.046 13.202 1.00 59.38 81 SER A O 1
ATOM 682 N N . THR A 1 82 ? -15.294 -10.828 13.041 1.00 59.50 82 THR A N 1
ATOM 683 C CA . THR A 1 82 ? -16.451 -10.265 13.756 1.00 59.50 82 THR A CA 1
ATOM 684 C C . THR A 1 82 ? -16.326 -10.424 15.274 1.00 59.50 82 THR A C 1
ATOM 686 O O . THR A 1 82 ? -17.186 -9.946 16.020 1.00 59.50 82 THR A O 1
ATOM 689 N N . LEU A 1 83 ? -15.263 -11.087 15.746 1.00 55.09 83 LEU A N 1
ATOM 690 C CA . LEU A 1 83 ? -15.039 -11.356 17.160 1.00 55.09 83 LEU A CA 1
ATOM 691 C C . LEU A 1 83 ? -14.649 -10.070 17.889 1.00 55.09 83 LEU A C 1
ATOM 693 O O . LEU A 1 83 ? -13.780 -9.307 17.464 1.00 55.09 83 LEU A O 1
ATOM 697 N N . ALA A 1 84 ? -15.308 -9.840 19.022 1.00 56.44 84 ALA A N 1
ATOM 698 C CA . ALA A 1 84 ? -14.954 -8.763 19.928 1.00 56.44 84 ALA A CA 1
ATOM 699 C C . ALA A 1 84 ? -13.536 -8.980 20.482 1.00 56.44 84 ALA A C 1
ATOM 701 O O . ALA A 1 84 ? -13.092 -10.107 20.690 1.00 56.44 84 ALA A O 1
ATOM 702 N N . ASN A 1 85 ? -12.826 -7.880 20.732 1.00 55.50 85 ASN A N 1
ATOM 703 C CA . ASN A 1 85 ? -11.484 -7.900 21.302 1.00 55.50 85 ASN A CA 1
ATOM 704 C C . ASN A 1 85 ? -11.515 -8.582 22.684 1.00 55.50 85 ASN A C 1
ATOM 706 O O . ASN A 1 85 ? -12.129 -8.051 23.610 1.00 55.50 85 ASN A O 1
ATOM 710 N N . SER A 1 86 ? -10.852 -9.733 22.832 1.00 57.00 86 SER A N 1
ATOM 711 C CA . SER A 1 86 ? -10.870 -10.538 24.068 1.00 57.00 86 SER A CA 1
ATOM 712 C C . SER A 1 86 ? -10.247 -9.825 25.273 1.00 57.00 86 SER A C 1
ATOM 714 O O . SER A 1 86 ? -10.509 -10.189 26.416 1.00 57.00 86 SER A O 1
ATOM 716 N N . SER A 1 87 ? -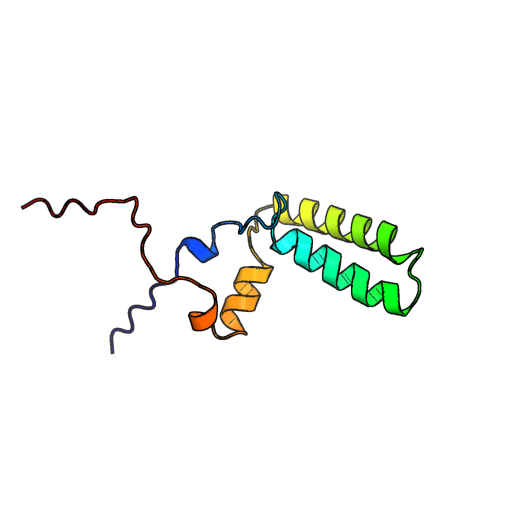9.451 -8.779 25.028 1.00 60.41 87 SER A N 1
ATOM 717 C CA . SER A 1 87 ? -8.821 -7.958 26.069 1.00 60.41 87 SER A CA 1
ATOM 718 C C . SER A 1 87 ? -9.802 -7.051 26.820 1.00 60.41 87 SER A C 1
ATOM 720 O O . SER A 1 87 ? -9.493 -6.583 27.916 1.00 60.41 87 SER A O 1
ATOM 722 N N . ARG A 1 88 ? -10.998 -6.805 26.271 1.00 57.72 88 ARG A N 1
ATOM 723 C CA . ARG A 1 88 ? -12.009 -5.953 26.897 1.00 57.72 88 ARG A CA 1
ATOM 724 C C . ARG A 1 88 ? -13.032 -6.834 27.615 1.00 57.72 88 ARG A C 1
ATOM 726 O O . ARG A 1 88 ? -13.978 -7.313 27.001 1.00 57.72 88 ARG A O 1
ATOM 733 N N . ARG A 1 89 ? -12.840 -7.046 28.923 1.00 62.62 89 ARG A N 1
ATOM 734 C CA . ARG A 1 89 ? -13.867 -7.651 29.787 1.00 62.62 89 ARG A CA 1
ATOM 735 C C . ARG A 1 89 ? -15.094 -6.742 29.800 1.00 62.62 89 ARG A C 1
ATOM 737 O O . ARG A 1 89 ? -15.032 -5.615 30.286 1.00 62.62 89 ARG A O 1
ATOM 744 N N . GLU A 1 90 ? -16.201 -7.223 29.251 1.00 66.94 90 GLU A N 1
ATOM 745 C CA . GLU A 1 90 ? -17.511 -6.627 29.488 1.00 66.94 90 GLU A CA 1
ATOM 746 C C . GLU A 1 90 ? -17.878 -6.9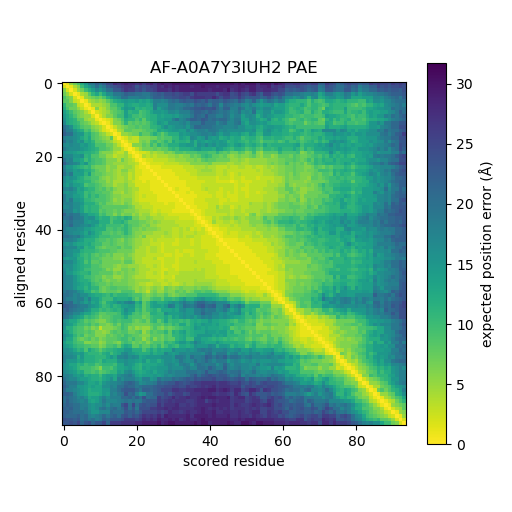46 30.942 1.00 66.94 90 GLU A C 1
ATOM 748 O O . GLU A 1 90 ? -18.185 -8.088 31.281 1.00 66.94 90 GLU A O 1
ATOM 753 N N . TYR A 1 91 ? -17.741 -5.962 31.833 1.00 64.50 91 TYR A N 1
ATOM 754 C CA . TYR A 1 91 ? -18.249 -6.082 33.195 1.00 64.50 91 TYR A CA 1
ATOM 755 C C . TYR A 1 91 ? -19.776 -6.037 33.119 1.00 64.50 91 TYR A C 1
ATOM 757 O O . TYR A 1 91 ? -20.368 -4.964 33.025 1.00 64.50 91 TYR A O 1
ATOM 765 N N . TRP A 1 92 ? -20.409 -7.208 33.131 1.00 53.91 92 TRP A N 1
ATOM 766 C CA . TRP A 1 92 ? -21.839 -7.348 33.388 1.00 53.91 92 TRP A CA 1
ATOM 767 C C . TRP A 1 92 ? -22.063 -7.118 34.884 1.00 53.91 92 TRP A C 1
ATOM 769 O O . TRP A 1 92 ? -22.166 -8.063 35.660 1.00 53.91 92 TRP A O 1
ATOM 779 N N . GLY A 1 93 ? -22.012 -5.854 35.304 1.00 57.38 93 GLY A N 1
ATOM 780 C CA . GLY A 1 93 ? -22.398 -5.464 36.654 1.00 57.38 93 GLY A CA 1
ATOM 781 C C . GLY A 1 93 ? -23.906 -5.631 36.815 1.00 57.38 93 GLY A C 1
ATOM 782 O O . GLY A 1 93 ? -24.667 -4.951 36.124 1.00 57.38 93 GLY A O 1
ATOM 783 N N . GLN A 1 94 ? -24.306 -6.549 37.692 1.00 41.88 94 GLN A N 1
ATOM 784 C CA . GLN A 1 94 ? -25.562 -6.477 38.437 1.00 41.88 94 GLN A CA 1
ATOM 785 C C . GLN A 1 94 ? -25.253 -5.926 39.825 1.00 41.88 94 GLN A C 1
ATOM 787 O O . GLN A 1 94 ? -24.192 -6.310 40.370 1.00 41.88 94 GLN A O 1
#

Foldseek 3Di:
DPPPPPDAPCQQPQDQDPNHRVVLVVQLVVQLVVCVVPPNVVSNVVSVVVSVVVVVVCVVPPGNPVSVVCVVVDPCVPPDDPDDDPVDDPPPDD

Mean predicted aligned error: 12.14 Å

pLDDT: mean 71.39, std 13.83, range [36.59, 91.56]

Sequence (94 aa):
MDERFRIPRTLDAPYLFLFVEADTAAVFMGVFIMMALFNVFLSIPLAWLIVRLYIRHKSRGTRGLLFHVAYWYTPSSYWLSTLANSSRREYWGQ

Solvent-accessible surface area (backbone atoms only — not comparable to full-atom values): 5878 Å² total; per-residue (Å²): 132,88,76,77,79,75,76,51,76,67,61,74,45,78,56,65,50,93,91,36,48,41,62,60,50,48,54,30,51,55,44,27,55,65,32,40,77,7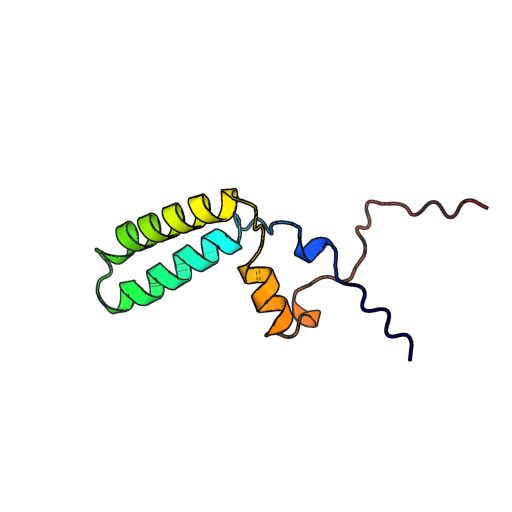8,39,60,84,58,12,56,65,50,21,51,53,52,40,54,52,47,52,64,56,36,74,75,71,56,73,45,62,62,56,54,52,42,51,76,76,42,79,45,81,81,78,52,76,80,70,76,67,84,88,62,77,80,79,84,80,127